Protein AF-A0A1U9Y684-F1 (afdb_monomer_lite)

Organism: Klebsiella variicola (NCBI:txid244366)

Sequence (94 aa):
MDSLTKFALDILRDRNF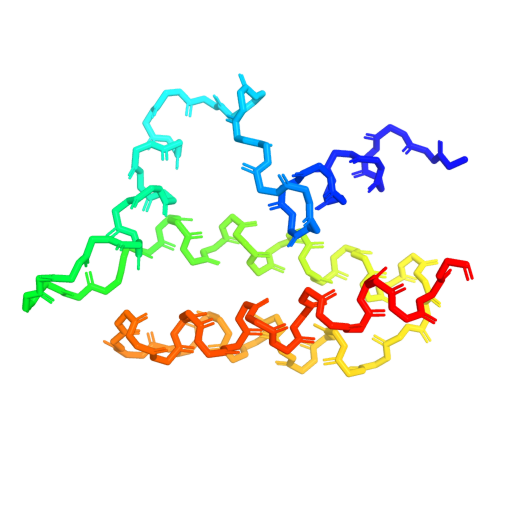SRLDEEVREEVLSLFIDDQRKPSKEGRRTLALNAGLLAKQMGEPRLEVLSMDVLMACDKAEVREVLAQITDILQGQA

Structure (mmCIF, N/CA/C/O backbone):
data_AF-A0A1U9Y684-F1
#
_entry.id   AF-A0A1U9Y684-F1
#
loop_
_atom_site.group_PDB
_atom_site.id
_atom_site.type_symbol
_atom_site.label_atom_id
_atom_site.label_alt_id
_atom_site.label_comp_id
_atom_site.label_asym_id
_atom_site.label_entity_id
_atom_site.label_seq_id
_atom_site.pdbx_PDB_ins_code
_atom_site.Cartn_x
_atom_site.Cartn_y
_atom_site.Cartn_z
_atom_site.occupancy
_atom_site.B_iso_or_equiv
_atom_site.auth_seq_id
_atom_site.auth_comp_id
_atom_site.auth_asym_id
_atom_site.auth_atom_id
_atom_site.pdbx_PDB_model_num
ATOM 1 N N . MET A 1 1 ? -16.627 8.743 8.082 1.00 72.62 1 MET A N 1
ATOM 2 C CA . MET A 1 1 ? -15.221 8.415 7.774 1.00 72.62 1 MET A CA 1
ATOM 3 C C . MET A 1 1 ? -14.571 9.655 7.187 1.00 72.62 1 MET A C 1
ATOM 5 O O . MET A 1 1 ? -15.178 10.254 6.304 1.00 72.62 1 MET A O 1
ATOM 9 N N . ASP A 1 2 ? -13.435 10.098 7.726 1.00 88.06 2 ASP A N 1
ATOM 10 C CA . ASP A 1 2 ? -12.758 11.309 7.245 1.00 88.06 2 ASP A CA 1
ATOM 11 C C . ASP A 1 2 ? -12.130 11.109 5.848 1.00 88.06 2 ASP A C 1
ATOM 13 O O . ASP A 1 2 ? -12.007 9.985 5.351 1.00 88.06 2 ASP A O 1
ATOM 17 N N . SER A 1 3 ? -11.773 12.216 5.188 1.00 89.19 3 SER A N 1
ATOM 18 C CA . SER A 1 3 ? -11.277 12.211 3.805 1.00 89.19 3 SER A CA 1
ATOM 19 C C . SER A 1 3 ? -9.939 11.489 3.632 1.00 89.19 3 SER A C 1
ATOM 21 O O . SER A 1 3 ? -9.696 10.949 2.551 1.00 89.19 3 SER A O 1
ATOM 23 N N . LEU A 1 4 ? -9.098 11.459 4.671 1.00 91.00 4 LEU A N 1
ATOM 24 C CA . LEU A 1 4 ? -7.794 10.796 4.657 1.00 91.00 4 LEU A CA 1
ATOM 25 C C . LEU A 1 4 ? -7.958 9.285 4.830 1.00 91.00 4 LEU A C 1
ATOM 27 O O . LEU A 1 4 ? -7.382 8.520 4.064 1.00 91.00 4 LEU A O 1
ATOM 31 N N . THR A 1 5 ? -8.811 8.854 5.758 1.00 93.69 5 THR A N 1
ATOM 32 C CA . THR A 1 5 ? -9.157 7.441 5.951 1.00 93.69 5 THR A CA 1
ATOM 33 C C . THR A 1 5 ? -9.793 6.859 4.690 1.00 93.69 5 THR A C 1
ATOM 35 O O . THR A 1 5 ? -9.407 5.780 4.245 1.00 93.69 5 THR A O 1
ATOM 38 N N . LYS A 1 6 ? -10.711 7.596 4.044 1.00 94.50 6 LYS A N 1
ATOM 39 C CA . LYS A 1 6 ? -11.283 7.172 2.758 1.00 94.50 6 LYS A CA 1
ATOM 40 C C . LYS A 1 6 ? -10.210 7.042 1.673 1.00 94.50 6 LYS A C 1
ATOM 42 O O . LYS A 1 6 ? -10.198 6.053 0.959 1.00 94.50 6 LYS A O 1
ATOM 47 N N . PHE A 1 7 ? -9.308 8.016 1.564 1.00 95.00 7 PHE A N 1
ATOM 48 C CA . PHE A 1 7 ? -8.218 7.967 0.589 1.00 95.00 7 PHE A CA 1
ATOM 49 C C . PHE A 1 7 ? -7.284 6.765 0.808 1.00 95.00 7 PHE A C 1
ATOM 51 O O . PHE A 1 7 ? -6.911 6.097 -0.151 1.00 95.00 7 PHE A O 1
ATOM 58 N N . ALA A 1 8 ? -6.957 6.443 2.060 1.00 96.38 8 ALA A N 1
ATOM 59 C CA . ALA A 1 8 ? -6.137 5.277 2.368 1.00 96.38 8 ALA A CA 1
ATOM 60 C C . ALA A 1 8 ? -6.846 3.952 2.037 1.00 96.38 8 ALA A C 1
ATOM 62 O O . ALA A 1 8 ? -6.206 3.029 1.533 1.00 96.38 8 ALA A O 1
ATOM 63 N N . LEU A 1 9 ? -8.163 3.865 2.256 1.00 96.25 9 LEU A N 1
ATOM 64 C CA . LEU A 1 9 ? -8.967 2.710 1.836 1.00 96.25 9 LEU A CA 1
ATOM 65 C C . LEU A 1 9 ? -9.068 2.592 0.316 1.00 96.25 9 LEU A C 1
ATOM 67 O O . LEU A 1 9 ? -8.921 1.484 -0.200 1.00 96.25 9 LEU A O 1
ATOM 71 N N . ASP A 1 10 ? -9.251 3.714 -0.388 1.00 96.25 10 ASP A N 1
ATOM 72 C CA . ASP A 1 10 ? -9.252 3.745 -1.852 1.00 96.25 10 ASP A CA 1
ATOM 73 C C . ASP A 1 10 ? -7.955 3.089 -2.377 1.00 96.25 10 ASP A C 1
ATOM 75 O O . ASP A 1 10 ? -8.006 2.234 -3.255 1.00 96.25 10 ASP A O 1
ATOM 79 N N . ILE A 1 11 ? -6.795 3.413 -1.790 1.00 96.75 11 ILE A N 1
ATOM 80 C CA . ILE A 1 11 ? -5.486 2.865 -2.186 1.00 96.75 11 ILE A CA 1
ATOM 81 C C . ILE A 1 11 ? -5.327 1.390 -1.796 1.00 96.75 11 ILE A C 1
ATOM 83 O O . ILE A 1 11 ? -4.942 0.575 -2.632 1.00 96.75 11 ILE A O 1
ATOM 87 N N . LEU A 1 12 ? -5.556 1.042 -0.528 1.00 96.88 12 LEU A N 1
ATOM 88 C CA . LEU A 1 12 ? -5.131 -0.254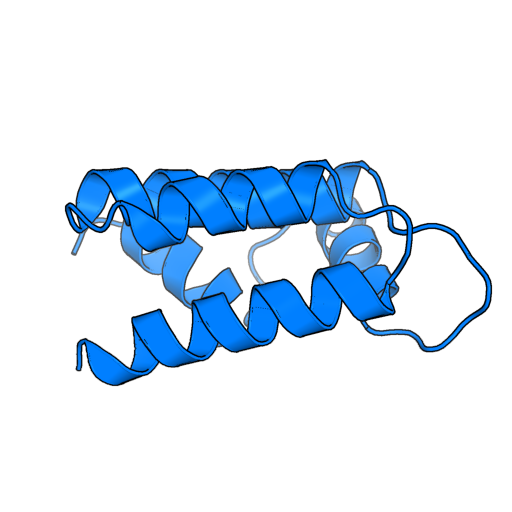 0.018 1.00 96.88 12 LEU A CA 1
ATOM 89 C C . LEU A 1 12 ? -6.168 -1.360 -0.140 1.00 96.88 12 LEU A C 1
ATOM 91 O O . LEU A 1 12 ? -5.796 -2.507 -0.365 1.00 96.88 12 LEU A O 1
ATOM 95 N N . ARG A 1 13 ? -7.455 -1.023 -0.037 1.00 95.62 13 ARG A N 1
ATOM 96 C CA . ARG A 1 13 ? -8.552 -1.984 -0.183 1.00 95.62 13 ARG A CA 1
ATOM 97 C C . ARG A 1 13 ? -9.050 -2.021 -1.622 1.00 95.62 13 ARG A C 1
ATOM 99 O O . ARG A 1 13 ? -9.170 -3.096 -2.202 1.00 95.62 13 ARG A O 1
ATOM 106 N N . ASP A 1 14 ? -9.306 -0.847 -2.196 1.00 95.06 14 ASP A N 1
ATOM 107 C CA . ASP A 1 14 ? -9.976 -0.738 -3.497 1.00 95.06 14 ASP A CA 1
ATOM 108 C C . ASP A 1 14 ? -8.982 -0.653 -4.669 1.00 95.06 14 ASP A C 1
ATOM 110 O O . ASP A 1 14 ? -9.386 -0.699 -5.831 1.00 95.06 14 ASP A O 1
ATOM 114 N N . ARG A 1 15 ? -7.674 -0.560 -4.373 1.00 93.81 15 ARG A N 1
ATOM 115 C CA . ARG A 1 15 ? -6.575 -0.437 -5.352 1.00 93.81 15 ARG A CA 1
ATOM 116 C C . ARG A 1 15 ? -6.795 0.697 -6.358 1.00 93.81 15 ARG A C 1
ATOM 118 O O . ARG A 1 15 ? -6.366 0.634 -7.510 1.00 93.81 15 ARG A O 1
ATOM 125 N N . ASN A 1 16 ? -7.475 1.748 -5.917 1.00 96.06 16 ASN A N 1
ATOM 126 C CA . ASN A 1 16 ? -7.747 2.940 -6.688 1.00 96.06 16 ASN A CA 1
ATOM 127 C C . ASN A 1 16 ? -6.640 3.978 -6.470 1.00 96.06 16 ASN A C 1
ATOM 129 O O . ASN A 1 16 ? -6.611 4.716 -5.485 1.00 96.06 16 ASN A O 1
ATOM 133 N N . PHE A 1 17 ? -5.751 4.065 -7.454 1.00 96.06 17 PHE A N 1
ATOM 134 C CA . PHE A 1 17 ? -4.602 4.969 -7.450 1.00 96.06 17 PHE A CA 1
ATOM 135 C C . PHE A 1 17 ? -4.841 6.257 -8.250 1.00 96.06 17 PHE A C 1
ATOM 137 O O . PHE A 1 17 ? -3.904 7.014 -8.490 1.00 96.06 17 PHE A O 1
ATOM 144 N N . SER A 1 18 ? -6.077 6.532 -8.689 1.00 94.69 18 SER A N 1
ATOM 145 C CA . SER A 1 18 ? -6.374 7.650 -9.602 1.00 94.69 18 SER A CA 1
ATOM 146 C C . SER A 1 18 ? -6.094 9.029 -9.003 1.00 94.69 18 SER A C 1
ATOM 148 O O . SER A 1 18 ? -5.986 10.008 -9.734 1.00 94.69 18 SER A O 1
ATOM 150 N N . ARG A 1 19 ? -6.040 9.106 -7.671 1.00 93.75 19 ARG A N 1
ATOM 151 C CA . ARG A 1 19 ? -5.833 10.331 -6.893 1.00 93.75 19 ARG A CA 1
ATOM 152 C C . ARG A 1 19 ? -4.373 10.545 -6.482 1.00 93.75 19 ARG A C 1
ATOM 154 O O . ARG A 1 19 ? -4.098 11.533 -5.811 1.00 93.75 19 ARG A O 1
ATOM 161 N N . LEU A 1 20 ? -3.479 9.614 -6.818 1.00 96.00 20 LEU A N 1
ATOM 162 C CA . LEU A 1 20 ? -2.042 9.789 -6.633 1.00 96.00 20 LEU A CA 1
ATOM 163 C C . LEU A 1 20 ? -1.475 10.643 -7.765 1.00 96.00 20 LEU A C 1
ATOM 165 O O . LEU A 1 20 ? -1.935 10.546 -8.907 1.00 96.00 20 LEU A O 1
ATOM 169 N N . ASP A 1 21 ? -0.450 11.427 -7.440 1.00 96.75 21 ASP A N 1
ATOM 170 C CA . ASP A 1 21 ? 0.375 12.099 -8.440 1.00 96.75 21 ASP A CA 1
ATOM 171 C C . ASP A 1 21 ? 0.946 11.066 -9.415 1.00 96.75 21 ASP A C 1
ATOM 173 O O . ASP A 1 21 ? 1.217 9.925 -9.035 1.00 96.75 21 ASP A O 1
ATOM 177 N N . GLU A 1 22 ? 1.116 11.456 -10.677 1.00 97.25 22 GLU A N 1
ATOM 178 C CA . GLU A 1 22 ? 1.462 10.526 -11.755 1.00 97.25 22 GLU A CA 1
ATOM 179 C C . GLU A 1 22 ? 2.746 9.739 -11.472 1.00 97.25 22 GLU A C 1
ATOM 181 O O . GLU A 1 22 ? 2.727 8.513 -11.560 1.00 97.25 22 GLU A O 1
ATOM 186 N N . GLU A 1 23 ? 3.806 10.415 -11.024 1.00 97.31 23 GLU A N 1
ATOM 187 C CA . GLU A 1 23 ? 5.075 9.777 -10.654 1.00 97.31 23 GLU A CA 1
ATOM 188 C C . GLU A 1 23 ? 4.879 8.742 -9.533 1.00 97.31 23 GLU A C 1
ATOM 190 O O . GLU A 1 23 ? 5.295 7.592 -9.645 1.00 97.31 23 GLU A O 1
ATOM 195 N N . VAL A 1 24 ? 4.162 9.106 -8.466 1.00 97.62 24 VAL A N 1
ATOM 196 C CA . VAL A 1 24 ? 3.897 8.204 -7.331 1.00 97.62 24 VAL A CA 1
ATOM 197 C C . VAL A 1 24 ? 3.028 7.023 -7.761 1.00 97.62 24 VAL A C 1
ATOM 199 O O . VAL A 1 24 ? 3.240 5.890 -7.327 1.00 97.62 24 VAL A O 1
ATOM 202 N N . ARG A 1 25 ? 2.043 7.272 -8.625 1.00 97.94 25 ARG A N 1
ATOM 203 C CA . ARG A 1 25 ? 1.163 6.244 -9.175 1.00 97.94 25 ARG A CA 1
ATOM 204 C C . ARG A 1 25 ? 1.958 5.223 -9.979 1.00 97.94 25 ARG A C 1
ATOM 206 O O . ARG A 1 25 ? 1.737 4.031 -9.794 1.00 97.94 25 ARG A O 1
ATOM 213 N N . GLU A 1 26 ? 2.872 5.659 -10.838 1.00 98.00 26 GLU A N 1
ATOM 214 C CA . GLU A 1 26 ? 3.744 4.758 -11.599 1.00 98.00 26 GLU A CA 1
ATOM 215 C C . GLU A 1 26 ? 4.636 3.923 -10.679 1.00 98.00 26 GLU A C 1
ATOM 217 O O . GLU A 1 26 ? 4.741 2.707 -10.849 1.00 98.00 26 GLU A O 1
ATOM 222 N N . GLU A 1 27 ? 5.204 4.544 -9.647 1.00 98.06 27 GLU A N 1
ATOM 223 C CA . GLU A 1 27 ? 6.028 3.864 -8.649 1.00 98.06 27 GLU A CA 1
ATOM 224 C C . GLU A 1 27 ? 5.239 2.793 -7.875 1.00 98.06 27 GLU A C 1
ATOM 226 O O . GLU A 1 27 ? 5.742 1.683 -7.673 1.00 98.06 27 GLU A O 1
ATOM 231 N N . VAL A 1 28 ? 3.984 3.069 -7.501 1.00 97.75 28 VAL A N 1
ATOM 232 C CA . VAL A 1 28 ? 3.078 2.082 -6.885 1.00 97.75 28 VAL A CA 1
ATOM 233 C C . VAL A 1 28 ? 2.711 0.974 -7.872 1.00 97.75 28 VAL A C 1
ATOM 235 O O . VAL A 1 28 ? 2.806 -0.204 -7.532 1.00 97.75 28 VAL A O 1
ATOM 238 N N . LEU A 1 29 ? 2.333 1.319 -9.106 1.00 97.12 29 LEU A N 1
ATOM 239 C CA . LEU A 1 29 ? 1.978 0.342 -10.139 1.00 97.12 29 LEU A CA 1
ATOM 240 C C . LEU A 1 29 ? 3.151 -0.586 -10.477 1.00 97.12 29 LEU A C 1
ATOM 242 O O . LEU A 1 29 ? 2.945 -1.777 -10.716 1.00 97.12 29 LEU A O 1
ATOM 246 N N . SER A 1 30 ? 4.385 -0.077 -10.418 1.00 97.31 30 SER A N 1
ATOM 247 C CA . SER A 1 30 ? 5.595 -0.862 -10.667 1.00 97.31 30 SER A CA 1
ATOM 248 C C . SER A 1 30 ? 5.727 -2.071 -9.733 1.00 97.31 30 SER A C 1
ATOM 250 O O . SER A 1 30 ? 6.299 -3.086 -10.132 1.00 97.31 30 SER A O 1
ATOM 252 N N . LEU A 1 31 ? 5.167 -2.006 -8.519 1.00 96.56 31 LEU A N 1
ATOM 253 C CA . LEU A 1 31 ? 5.209 -3.083 -7.522 1.00 96.56 31 LEU A CA 1
ATOM 254 C C . LEU A 1 31 ? 4.389 -4.310 -7.938 1.00 96.56 31 LEU A C 1
ATOM 256 O O . LEU A 1 31 ? 4.627 -5.404 -7.433 1.00 96.56 31 LEU A O 1
ATOM 260 N N . PHE A 1 32 ? 3.446 -4.144 -8.867 1.00 94.88 32 PHE A N 1
ATOM 261 C CA . PHE A 1 32 ? 2.603 -5.228 -9.375 1.00 94.88 32 PHE A CA 1
ATOM 262 C C . PHE A 1 32 ? 3.154 -5.875 -10.647 1.00 94.88 32 PHE A C 1
ATOM 264 O O . PHE A 1 32 ? 2.667 -6.929 -11.056 1.00 94.88 32 PHE A O 1
ATOM 271 N N . ILE A 1 33 ? 4.174 -5.268 -11.257 1.00 94.50 33 ILE A N 1
ATOM 272 C CA . ILE A 1 33 ? 4.857 -5.820 -12.424 1.00 94.50 33 ILE A CA 1
ATOM 273 C C . ILE A 1 33 ? 5.772 -6.949 -11.958 1.00 94.50 33 ILE A C 1
ATOM 275 O O . ILE A 1 33 ? 6.663 -6.733 -11.134 1.00 94.50 33 ILE A O 1
ATOM 279 N N . ASP A 1 34 ? 5.560 -8.138 -12.519 1.00 89.88 34 ASP A N 1
ATOM 280 C CA . ASP A 1 34 ? 6.393 -9.311 -12.271 1.00 89.88 34 ASP A CA 1
ATOM 281 C C . ASP A 1 34 ? 7.693 -9.221 -13.081 1.00 89.88 34 ASP A C 1
ATOM 283 O O . ASP A 1 34 ? 7.839 -9.788 -14.163 1.00 89.88 34 ASP A O 1
ATOM 287 N N . ASP A 1 35 ? 8.619 -8.410 -12.579 1.00 91.38 35 ASP A N 1
ATOM 288 C CA . ASP A 1 35 ? 9.966 -8.259 -13.114 1.00 91.38 35 ASP A CA 1
ATOM 289 C C . ASP A 1 35 ? 11.023 -8.574 -12.038 1.00 91.38 35 ASP A C 1
ATOM 291 O O . ASP A 1 35 ? 10.721 -8.788 -10.867 1.00 91.38 35 ASP A O 1
ATOM 295 N N . GLN A 1 36 ? 12.294 -8.604 -12.440 1.00 89.56 36 GLN A N 1
ATOM 296 C CA . GLN A 1 36 ? 13.427 -8.844 -11.535 1.00 89.56 36 GLN A CA 1
ATOM 297 C C . GLN A 1 36 ? 13.930 -7.556 -10.849 1.00 89.56 36 GLN A C 1
ATOM 299 O O . GLN A 1 36 ? 15.045 -7.519 -10.325 1.00 89.56 36 GLN A O 1
ATOM 304 N N . ARG A 1 37 ? 13.170 -6.452 -10.899 1.00 94.12 37 ARG A N 1
ATOM 305 C CA . ARG A 1 37 ? 13.588 -5.171 -10.315 1.00 94.12 37 ARG A CA 1
ATOM 306 C C . ARG A 1 37 ? 13.207 -5.111 -8.842 1.00 94.12 37 ARG A C 1
ATOM 308 O O . ARG A 1 37 ? 12.174 -5.617 -8.411 1.00 94.12 37 ARG A O 1
ATOM 315 N N . LYS A 1 38 ? 14.028 -4.396 -8.072 1.00 96.31 38 LYS A N 1
ATOM 316 C CA . LYS A 1 38 ? 13.723 -4.078 -6.675 1.00 96.31 38 LYS A CA 1
ATOM 317 C C . LYS A 1 38 ? 12.424 -3.267 -6.567 1.00 96.31 38 LYS A C 1
ATOM 319 O O . LYS A 1 38 ? 12.116 -2.491 -7.476 1.00 96.31 38 LYS A O 1
ATOM 324 N N . PRO A 1 39 ? 11.684 -3.402 -5.457 1.00 97.06 39 PRO A N 1
ATOM 325 C CA . PRO A 1 39 ? 10.464 -2.651 -5.248 1.00 97.06 39 PRO A CA 1
ATOM 326 C C . PRO A 1 39 ? 10.786 -1.168 -5.067 1.00 97.06 39 PRO A C 1
ATOM 328 O O . PRO A 1 39 ? 11.704 -0.794 -4.323 1.00 97.06 39 PRO A O 1
ATOM 331 N N . SER A 1 40 ? 9.995 -0.324 -5.728 1.00 97.44 40 SER A N 1
ATOM 332 C CA . SER A 1 40 ? 10.103 1.126 -5.617 1.00 97.44 40 SER A CA 1
ATOM 333 C C . SER A 1 40 ? 10.143 1.576 -4.160 1.00 97.44 40 SER A C 1
ATOM 335 O O . SER A 1 40 ? 9.337 1.139 -3.335 1.00 97.44 40 SER A O 1
ATOM 337 N N . LYS A 1 41 ? 11.081 2.473 -3.838 1.00 97.56 41 LYS A N 1
ATOM 338 C CA . LYS A 1 41 ? 11.134 3.105 -2.517 1.00 97.56 41 LYS A CA 1
ATOM 339 C C . LYS A 1 41 ? 9.899 3.972 -2.284 1.00 97.56 41 LYS A C 1
ATOM 341 O O . LYS A 1 41 ? 9.314 3.887 -1.207 1.00 97.56 41 LYS A O 1
ATOM 346 N N . GLU A 1 42 ? 9.519 4.785 -3.268 1.00 98.19 42 GLU A N 1
ATOM 347 C CA . GLU A 1 42 ? 8.378 5.688 -3.120 1.00 98.19 42 GLU A CA 1
ATOM 348 C C . GLU A 1 42 ? 7.069 4.902 -3.111 1.00 98.19 42 GLU A C 1
ATOM 350 O O . GLU A 1 42 ? 6.268 5.092 -2.204 1.00 98.19 42 GLU A O 1
ATOM 355 N N . GLY A 1 43 ? 6.912 3.911 -3.997 1.00 97.44 43 GLY A N 1
ATOM 356 C CA . GLY A 1 43 ? 5.731 3.047 -3.999 1.00 97.44 43 GLY A CA 1
ATOM 357 C C . GLY A 1 43 ? 5.508 2.349 -2.651 1.00 97.44 43 GLY A C 1
ATOM 358 O O . GLY A 1 43 ? 4.414 2.414 -2.089 1.00 97.44 43 GLY A O 1
ATOM 359 N N . ARG A 1 44 ? 6.558 1.739 -2.074 1.00 98.12 44 ARG A N 1
ATOM 360 C CA . ARG A 1 44 ? 6.480 1.113 -0.739 1.00 98.12 44 ARG A CA 1
ATOM 361 C C . ARG A 1 44 ? 6.142 2.126 0.349 1.00 98.12 44 ARG A C 1
ATOM 363 O O . ARG A 1 44 ? 5.290 1.859 1.191 1.00 98.12 44 ARG A O 1
ATOM 370 N N . ARG A 1 45 ? 6.776 3.301 0.323 1.00 98.25 45 ARG A N 1
ATOM 371 C CA . ARG A 1 45 ? 6.517 4.373 1.290 1.00 98.25 45 ARG A CA 1
ATOM 372 C C . ARG A 1 45 ? 5.065 4.840 1.238 1.00 98.25 45 ARG A C 1
ATOM 374 O O . ARG A 1 45 ? 4.448 4.968 2.291 1.00 98.25 45 ARG A O 1
ATOM 381 N N . THR A 1 46 ? 4.510 5.059 0.049 1.00 98.19 46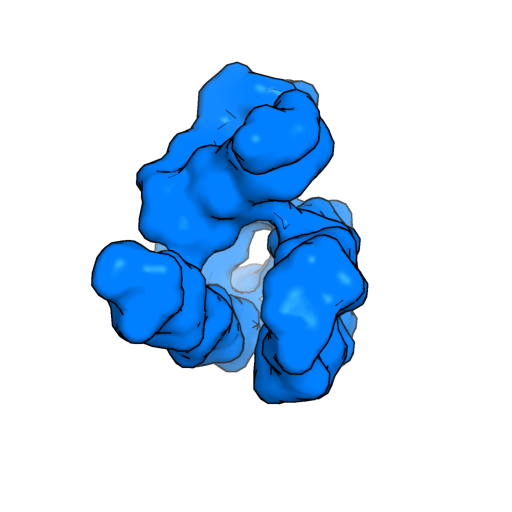 THR A N 1
ATOM 382 C CA . THR A 1 46 ? 3.111 5.466 -0.127 1.00 98.19 46 THR A CA 1
ATOM 383 C C . THR A 1 46 ? 2.160 4.433 0.459 1.00 98.19 46 THR A C 1
ATOM 385 O O . THR A 1 46 ? 1.261 4.791 1.217 1.00 98.19 46 THR A O 1
ATOM 388 N N . LEU A 1 47 ? 2.367 3.149 0.167 1.00 98.12 47 LEU A N 1
ATOM 389 C CA . LEU A 1 47 ? 1.521 2.076 0.688 1.00 98.12 47 LEU A CA 1
ATOM 390 C C . LEU A 1 47 ? 1.619 1.960 2.216 1.00 98.12 47 LEU A C 1
ATOM 392 O O . LEU A 1 47 ? 0.593 1.935 2.894 1.00 98.12 47 LEU A O 1
ATOM 396 N N . ALA A 1 48 ? 2.835 1.977 2.760 1.00 98.31 48 ALA A N 1
ATOM 397 C CA . ALA A 1 48 ? 3.067 1.903 4.197 1.00 98.31 48 ALA A CA 1
ATOM 398 C C . ALA A 1 48 ? 2.445 3.081 4.959 1.00 98.31 48 ALA A C 1
ATOM 400 O O . ALA A 1 48 ? 1.754 2.882 5.950 1.00 98.31 48 ALA A O 1
ATOM 401 N N . LEU A 1 49 ? 2.608 4.317 4.474 1.00 97.81 49 LEU A N 1
ATOM 402 C CA . LEU A 1 49 ? 2.011 5.490 5.122 1.00 97.81 49 LEU A CA 1
ATOM 403 C C . LEU A 1 49 ? 0.484 5.386 5.211 1.00 97.81 49 LEU A C 1
ATOM 405 O O . LEU A 1 49 ? -0.094 5.725 6.244 1.00 97.81 49 LEU A O 1
ATOM 409 N N . ASN A 1 50 ? -0.167 4.891 4.156 1.00 97.88 50 ASN A N 1
ATOM 410 C CA . ASN A 1 50 ? -1.610 4.665 4.171 1.00 97.88 50 ASN A CA 1
ATOM 411 C C . ASN A 1 50 ? -1.992 3.529 5.136 1.00 97.88 50 ASN A C 1
ATOM 413 O O . ASN A 1 50 ? -2.994 3.646 5.839 1.00 97.88 50 ASN A O 1
ATOM 417 N N . ALA A 1 51 ? -1.182 2.471 5.232 1.00 98.00 51 ALA 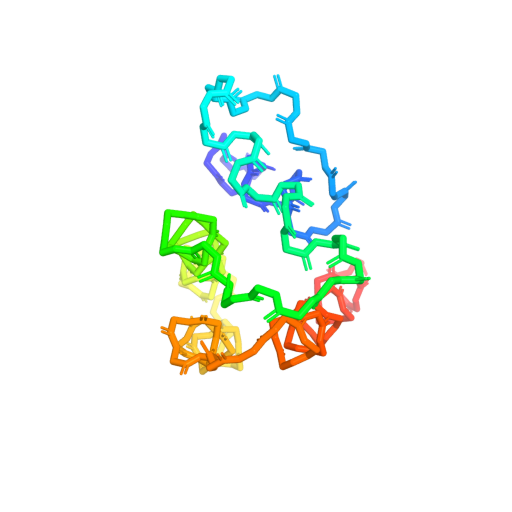A N 1
ATOM 418 C CA . ALA A 1 51 ? -1.455 1.341 6.117 1.00 98.00 51 ALA A CA 1
ATOM 419 C C . ALA A 1 51 ? -1.308 1.744 7.591 1.00 98.00 51 ALA A C 1
ATOM 421 O O . ALA A 1 51 ? -2.201 1.478 8.391 1.00 98.00 51 ALA A O 1
ATOM 422 N N . GLY A 1 52 ? -0.247 2.481 7.933 1.00 97.25 52 GLY A N 1
ATOM 423 C CA . GLY A 1 52 ? -0.042 3.037 9.271 1.00 97.25 52 GLY A CA 1
ATOM 424 C C . GLY A 1 52 ? -1.106 4.068 9.666 1.00 97.25 52 GLY A C 1
ATOM 425 O O . GLY A 1 52 ? -1.539 4.101 10.819 1.00 97.25 52 GLY A O 1
ATOM 426 N N . LEU A 1 53 ? -1.591 4.878 8.715 1.00 96.38 53 LEU A N 1
ATOM 427 C CA . LEU A 1 53 ? -2.725 5.774 8.961 1.00 96.38 53 LEU A CA 1
ATOM 428 C C . LEU A 1 53 ? -3.983 4.979 9.340 1.00 96.38 53 LEU A C 1
ATOM 430 O O . LEU A 1 53 ? -4.626 5.308 10.337 1.00 96.38 53 LEU A O 1
ATOM 434 N N . LEU A 1 54 ? -4.318 3.936 8.572 1.00 96.12 54 LEU A N 1
ATOM 435 C CA . LEU A 1 54 ? -5.475 3.085 8.857 1.00 96.12 54 LEU A CA 1
ATOM 436 C C . LEU A 1 54 ? -5.317 2.329 10.175 1.00 96.12 54 LEU A C 1
ATOM 438 O O . LEU A 1 54 ? -6.265 2.300 10.953 1.00 96.12 54 LEU A O 1
ATOM 442 N N . ALA A 1 55 ? -4.123 1.813 10.478 1.00 96.31 55 ALA A N 1
ATOM 443 C CA . ALA A 1 55 ? -3.828 1.161 11.753 1.00 96.31 55 ALA A CA 1
ATOM 444 C C . ALA A 1 55 ? -4.200 2.057 12.941 1.00 96.31 55 ALA A C 1
ATOM 446 O O . ALA A 1 55 ? -4.924 1.643 13.848 1.00 96.31 55 ALA A O 1
ATOM 447 N N . LYS A 1 56 ? -3.779 3.327 12.891 1.00 94.50 56 LYS A N 1
ATOM 448 C CA . LYS A 1 56 ? -4.075 4.312 13.933 1.00 94.50 56 LYS A CA 1
ATOM 449 C C . LYS A 1 56 ? -5.558 4.677 14.002 1.00 94.50 56 LYS A C 1
ATOM 451 O O . LYS A 1 56 ? -6.095 4.798 15.098 1.00 94.50 56 LYS A O 1
ATOM 456 N N . GLN A 1 57 ? -6.207 4.892 12.858 1.00 93.88 57 GLN A N 1
ATOM 457 C CA . GLN A 1 57 ? -7.611 5.322 12.807 1.00 93.88 57 GLN A CA 1
ATOM 458 C C . GLN A 1 57 ? -8.584 4.208 13.207 1.00 93.88 57 GLN A C 1
ATOM 460 O O . GLN A 1 57 ? -9.603 4.476 13.837 1.00 93.88 57 GLN A O 1
ATOM 465 N N . MET A 1 58 ? -8.268 2.963 12.851 1.00 91.62 58 MET A N 1
ATOM 466 C CA . MET A 1 58 ? -9.106 1.793 13.120 1.00 91.62 58 MET A CA 1
ATOM 467 C C . MET A 1 58 ? -8.752 1.111 14.447 1.00 91.62 58 MET A C 1
ATOM 469 O O . MET A 1 58 ? -9.512 0.272 14.917 1.00 91.62 58 MET A O 1
ATOM 473 N N . GLY A 1 59 ? -7.617 1.468 15.060 1.00 92.69 59 GLY A N 1
ATOM 474 C CA . GLY A 1 59 ? -7.117 0.796 16.257 1.00 92.69 59 GLY A CA 1
ATOM 475 C C . GLY A 1 59 ? -6.729 -0.658 15.985 1.00 92.69 59 GLY A C 1
ATOM 476 O O . GLY A 1 59 ? -6.995 -1.516 16.821 1.00 92.69 59 GLY A O 1
ATOM 477 N N . GLU A 1 60 ? -6.134 -0.931 14.818 1.00 94.25 60 GLU A N 1
ATOM 478 C CA . GLU A 1 60 ? -5.757 -2.273 14.355 1.00 94.25 60 GLU A CA 1
ATOM 479 C C . GLU A 1 60 ? -4.223 -2.432 14.345 1.00 94.25 60 GLU A C 1
ATOM 481 O O . GLU A 1 60 ? -3.567 -2.032 13.376 1.00 94.25 60 GLU A O 1
ATOM 486 N N . PRO A 1 61 ? -3.619 -3.020 15.398 1.00 94.44 61 PRO A N 1
ATOM 487 C CA . PRO A 1 61 ? -2.167 -3.158 15.511 1.00 94.44 61 PRO A CA 1
ATOM 488 C C . PRO A 1 61 ? -1.544 -4.016 14.408 1.00 94.44 61 PRO A C 1
ATOM 490 O O . PRO A 1 61 ? -0.382 -3.813 14.058 1.00 94.44 61 PRO A O 1
ATOM 493 N N . ARG A 1 62 ? -2.287 -4.971 13.827 1.00 96.44 62 ARG A N 1
ATOM 494 C CA . ARG A 1 62 ? -1.738 -5.810 12.748 1.00 96.44 62 ARG A CA 1
ATOM 495 C C . ARG A 1 62 ? -1.433 -4.987 11.498 1.00 96.44 62 ARG A C 1
ATOM 497 O O . ARG A 1 62 ? -0.441 -5.265 10.834 1.00 96.44 62 ARG A O 1
ATOM 504 N N . LEU A 1 63 ? -2.218 -3.946 11.206 1.00 97.06 63 LEU A N 1
ATOM 505 C CA . LEU A 1 63 ? -1.938 -3.039 10.088 1.00 97.06 63 LEU A CA 1
ATOM 506 C C . LEU A 1 63 ? -0.660 -2.218 10.308 1.00 97.06 63 LEU A C 1
ATOM 508 O O . LEU A 1 63 ? 0.025 -1.893 9.341 1.00 97.06 63 LEU A O 1
ATOM 512 N N . GLU A 1 64 ? -0.308 -1.905 11.558 1.00 96.69 64 GLU A N 1
ATOM 513 C CA . GLU A 1 64 ? 0.934 -1.193 11.879 1.00 96.69 64 GLU A CA 1
ATOM 514 C C . GLU A 1 64 ? 2.165 -2.068 11.609 1.00 96.69 64 GLU A C 1
ATOM 516 O O . GLU A 1 64 ? 3.132 -1.605 11.004 1.00 96.69 64 GLU A O 1
ATOM 521 N N . VAL A 1 65 ? 2.100 -3.353 11.974 1.00 97.88 65 VAL A N 1
ATOM 522 C CA . VAL A 1 65 ? 3.156 -4.329 11.658 1.00 97.88 65 VAL A CA 1
ATOM 523 C C . VAL A 1 65 ? 3.302 -4.486 10.144 1.00 97.88 65 VAL A C 1
ATOM 525 O O . VAL A 1 65 ? 4.389 -4.284 9.610 1.00 97.88 65 VAL A O 1
ATOM 528 N N . LEU A 1 66 ? 2.195 -4.725 9.434 1.00 98.25 66 LEU A N 1
ATOM 529 C CA . LEU A 1 66 ? 2.219 -4.902 7.979 1.00 98.25 66 LEU A CA 1
ATOM 530 C C . LEU A 1 66 ? 2.695 -3.635 7.248 1.00 98.25 66 LEU A C 1
ATOM 532 O O . LEU A 1 66 ? 3.379 -3.723 6.234 1.00 98.25 66 LEU A O 1
ATOM 536 N N . SER A 1 67 ? 2.402 -2.442 7.774 1.00 98.06 67 SER A N 1
ATOM 537 C CA . SER A 1 67 ? 2.967 -1.185 7.268 1.00 98.06 67 SER A CA 1
ATOM 538 C C . SER A 1 67 ? 4.501 -1.193 7.300 1.00 98.06 67 SER A C 1
ATOM 540 O O . SER A 1 67 ? 5.147 -0.765 6.340 1.00 98.06 67 SER A O 1
ATOM 542 N N . MET A 1 68 ? 5.099 -1.677 8.391 1.00 97.94 68 MET A N 1
ATOM 543 C CA . MET A 1 68 ? 6.554 -1.800 8.505 1.00 97.94 68 MET A CA 1
ATOM 544 C C . MET A 1 68 ? 7.109 -2.873 7.569 1.00 97.94 68 MET A C 1
ATOM 546 O O . MET A 1 68 ? 8.134 -2.637 6.929 1.00 97.94 68 MET A O 1
ATOM 550 N N . ASP A 1 69 ? 6.403 -3.991 7.410 1.00 98.25 69 ASP A N 1
ATOM 551 C CA . ASP A 1 69 ? 6.795 -5.054 6.482 1.00 98.25 69 ASP A CA 1
ATOM 552 C C . ASP A 1 69 ? 6.830 -4.541 5.032 1.00 98.25 69 ASP A C 1
ATOM 554 O O . ASP A 1 69 ? 7.809 -4.772 4.322 1.00 98.25 69 ASP A O 1
ATOM 558 N N . VAL A 1 70 ? 5.854 -3.723 4.608 1.00 97.88 70 VAL A N 1
ATOM 559 C CA . VAL A 1 70 ? 5.901 -3.052 3.291 1.00 97.88 70 VAL A CA 1
ATOM 560 C C . VAL A 1 70 ? 7.146 -2.165 3.155 1.00 97.88 70 VAL A C 1
ATOM 562 O O . VAL A 1 70 ? 7.773 -2.141 2.094 1.00 97.88 70 VAL A O 1
ATOM 565 N N . LEU A 1 71 ? 7.538 -1.427 4.201 1.00 96.88 71 LEU A N 1
ATOM 566 C CA . LEU A 1 71 ? 8.746 -0.587 4.168 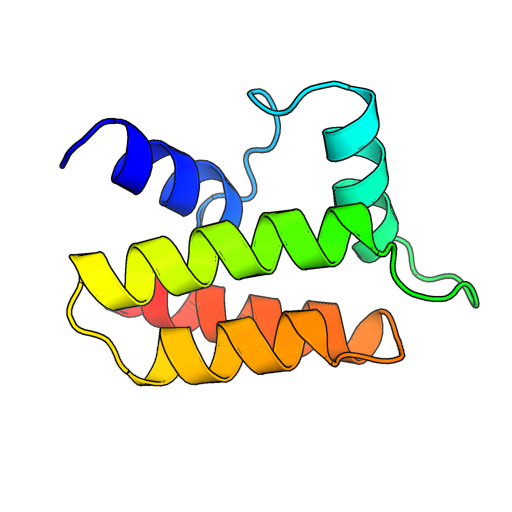1.00 96.88 71 LEU A CA 1
ATOM 567 C C . LEU A 1 71 ? 10.039 -1.400 4.106 1.00 96.88 71 LEU A C 1
ATOM 569 O O . LEU A 1 71 ? 11.029 -0.910 3.558 1.00 96.88 71 LEU A O 1
ATOM 573 N N . MET A 1 72 ? 10.050 -2.602 4.670 1.00 97.06 72 MET A N 1
ATOM 574 C CA . MET A 1 72 ? 11.241 -3.446 4.767 1.00 97.06 72 MET A CA 1
ATOM 575 C C . MET A 1 72 ? 11.359 -4.468 3.634 1.00 97.06 72 MET A C 1
ATOM 577 O O . MET A 1 72 ? 12.453 -4.990 3.421 1.00 97.06 72 MET A O 1
ATOM 581 N N . ALA A 1 73 ? 10.282 -4.688 2.879 1.00 96.75 73 ALA A N 1
ATOM 582 C CA . ALA A 1 73 ? 10.248 -5.630 1.773 1.00 96.75 73 ALA A CA 1
ATOM 583 C C . ALA A 1 73 ? 11.383 -5.384 0.765 1.00 96.75 73 ALA A C 1
ATOM 585 O O . ALA A 1 73 ? 11.603 -4.263 0.277 1.00 96.75 73 ALA A O 1
ATOM 586 N N . CYS A 1 74 ? 12.109 -6.457 0.466 1.00 94.56 74 CYS A N 1
ATOM 587 C CA . CYS A 1 74 ? 13.298 -6.462 -0.378 1.00 94.56 74 CYS A CA 1
ATOM 588 C C . CYS A 1 74 ? 12.980 -6.809 -1.834 1.00 94.56 74 CYS A C 1
ATOM 590 O O . CYS A 1 74 ? 13.733 -6.419 -2.735 1.00 94.56 74 CYS A O 1
ATOM 592 N N . ASP A 1 75 ? 11.852 -7.474 -2.069 1.00 96.50 75 ASP A N 1
ATOM 593 C CA . ASP A 1 75 ? 11.347 -7.809 -3.393 1.00 96.50 75 ASP A CA 1
ATOM 594 C C . ASP A 1 75 ? 9.849 -7.488 -3.551 1.00 96.50 75 ASP A C 1
ATOM 596 O O . ASP A 1 75 ? 9.145 -7.111 -2.612 1.00 96.50 75 ASP A O 1
ATOM 600 N N . LYS A 1 76 ? 9.362 -7.557 -4.793 1.00 97.50 76 LYS A N 1
ATOM 601 C CA . LYS A 1 76 ? 7.965 -7.244 -5.125 1.00 97.50 76 LYS A CA 1
ATOM 602 C C . LYS A 1 76 ? 6.994 -8.355 -4.721 1.00 97.50 76 LYS A C 1
ATOM 604 O O . LYS A 1 76 ? 5.806 -8.080 -4.577 1.00 97.50 76 LYS A O 1
ATOM 609 N N . ALA A 1 77 ? 7.449 -9.599 -4.579 1.00 95.94 77 ALA A N 1
ATOM 610 C CA . ALA A 1 77 ? 6.594 -10.687 -4.117 1.00 95.94 77 ALA A CA 1
ATOM 611 C C . ALA A 1 77 ? 6.222 -10.473 -2.643 1.00 95.94 77 ALA A C 1
ATOM 613 O O . ALA A 1 77 ? 5.033 -10.491 -2.334 1.00 95.94 77 ALA A O 1
ATOM 614 N N . GLU A 1 78 ? 7.194 -10.121 -1.798 1.00 96.50 78 GLU A N 1
ATOM 615 C CA . GLU A 1 78 ? 6.979 -9.743 -0.396 1.00 96.50 78 GLU A CA 1
ATOM 616 C C . GLU A 1 78 ? 5.993 -8.571 -0.274 1.00 96.50 78 GLU A C 1
ATOM 618 O O . GLU A 1 78 ? 5.011 -8.655 0.460 1.00 96.50 78 GLU A O 1
ATOM 623 N N . VAL A 1 79 ? 6.181 -7.491 -1.050 1.00 97.38 79 VAL A N 1
ATOM 624 C CA . VAL A 1 79 ? 5.238 -6.355 -1.034 1.00 97.38 79 VAL A CA 1
ATOM 625 C C . VAL A 1 79 ? 3.818 -6.803 -1.395 1.00 97.38 79 VAL A C 1
ATOM 627 O O . VAL A 1 79 ? 2.860 -6.410 -0.730 1.00 97.38 79 VAL A O 1
ATOM 630 N N . ARG A 1 80 ? 3.662 -7.619 -2.445 1.00 96.31 80 ARG A N 1
ATOM 631 C CA . ARG A 1 80 ? 2.349 -8.111 -2.894 1.00 96.31 80 ARG A CA 1
ATOM 632 C C . ARG A 1 80 ? 1.688 -9.014 -1.853 1.00 96.31 80 ARG A C 1
ATOM 634 O O . ARG A 1 80 ? 0.478 -8.909 -1.664 1.00 96.31 80 ARG A O 1
ATOM 641 N N . GLU A 1 81 ? 2.460 -9.858 -1.177 1.00 97.19 81 GLU A N 1
ATOM 642 C CA . GLU A 1 81 ? 1.978 -10.723 -0.098 1.00 97.19 81 GLU A CA 1
ATOM 643 C C . GLU A 1 81 ? 1.477 -9.902 1.095 1.00 97.19 81 GLU A C 1
ATOM 645 O O . GLU A 1 81 ? 0.346 -10.088 1.546 1.00 97.19 81 GLU A O 1
ATOM 650 N N . VAL A 1 82 ? 2.270 -8.935 1.559 1.00 97.81 82 VAL A N 1
ATOM 651 C CA . VAL A 1 82 ? 1.887 -8.054 2.671 1.00 97.81 82 VAL A CA 1
ATOM 652 C C . VAL A 1 82 ? 0.652 -7.220 2.309 1.00 97.81 82 VAL A C 1
ATOM 654 O O . VAL A 1 82 ? -0.267 -7.082 3.116 1.00 97.81 82 VAL A O 1
ATOM 657 N N . LEU A 1 83 ? 0.566 -6.713 1.073 1.00 96.88 83 LEU A N 1
ATOM 658 C CA . LEU A 1 83 ? -0.622 -5.999 0.596 1.00 96.88 83 LEU A CA 1
ATOM 659 C C . LEU A 1 83 ? -1.874 -6.880 0.549 1.00 96.88 83 LEU A C 1
ATOM 661 O O . LEU A 1 83 ? -2.968 -6.375 0.809 1.00 96.88 83 LEU A O 1
ATOM 665 N N . ALA A 1 84 ? -1.745 -8.167 0.219 1.00 96.56 84 ALA A N 1
ATOM 666 C CA . ALA A 1 84 ? -2.870 -9.097 0.268 1.00 96.56 84 ALA A CA 1
ATOM 667 C C . ALA A 1 84 ? -3.390 -9.238 1.705 1.00 96.56 84 ALA A C 1
ATOM 669 O O . ALA A 1 84 ? -4.581 -9.051 1.935 1.00 96.56 84 ALA A O 1
ATOM 670 N N . GLN A 1 85 ? -2.493 -9.414 2.679 1.00 97.75 85 GLN A N 1
ATOM 671 C CA . GLN A 1 85 ? -2.861 -9.482 4.098 1.00 97.75 85 GLN A CA 1
ATOM 672 C C . GLN A 1 85 ? -3.534 -8.191 4.591 1.00 97.75 85 GLN A C 1
ATOM 674 O O . GLN A 1 85 ? -4.537 -8.245 5.303 1.00 97.75 85 GLN A O 1
ATOM 679 N N . ILE A 1 86 ? -3.020 -7.023 4.187 1.00 97.62 86 ILE A 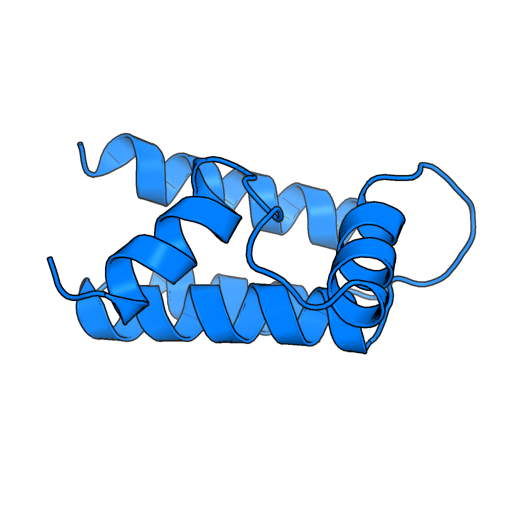N 1
ATOM 680 C CA . ILE A 1 86 ? -3.659 -5.729 4.475 1.00 97.62 86 ILE A CA 1
ATOM 681 C C . ILE A 1 86 ? -5.068 -5.688 3.870 1.00 97.62 86 ILE A C 1
ATOM 683 O O . ILE A 1 86 ? -6.015 -5.301 4.550 1.00 97.62 86 ILE A O 1
ATOM 687 N N . THR A 1 87 ? -5.219 -6.101 2.609 1.00 96.06 87 THR A N 1
ATOM 688 C CA . THR A 1 87 ? -6.516 -6.107 1.914 1.00 96.06 87 THR A CA 1
ATOM 689 C C . THR A 1 87 ? -7.526 -6.988 2.651 1.00 96.06 87 THR A C 1
ATOM 691 O O . THR A 1 87 ? -8.647 -6.542 2.891 1.00 96.06 87 THR A O 1
ATOM 694 N N . ASP A 1 88 ? -7.122 -8.189 3.068 1.00 95.50 88 ASP A N 1
ATOM 695 C CA . ASP A 1 88 ? -7.980 -9.140 3.781 1.00 95.50 88 ASP A CA 1
ATOM 696 C C . ASP A 1 88 ? -8.478 -8.568 5.117 1.00 95.50 88 ASP A C 1
ATOM 698 O O . ASP A 1 88 ? -9.669 -8.652 5.428 1.00 95.50 88 ASP A O 1
ATOM 702 N N . ILE A 1 89 ? -7.594 -7.914 5.883 1.00 95.06 89 ILE A N 1
ATOM 703 C CA . ILE A 1 89 ? -7.972 -7.223 7.127 1.00 95.06 89 ILE A CA 1
ATOM 704 C C . ILE A 1 89 ? -9.017 -6.139 6.838 1.00 95.06 89 ILE A C 1
ATOM 706 O O . ILE A 1 89 ? -10.033 -6.057 7.527 1.00 95.06 89 ILE A O 1
ATOM 710 N N . LEU A 1 90 ? -8.788 -5.317 5.811 1.00 94.38 90 LEU A N 1
ATOM 711 C CA . LEU A 1 90 ? -9.670 -4.198 5.468 1.00 94.38 90 LEU A CA 1
ATOM 712 C C . LEU A 1 90 ? -11.017 -4.647 4.881 1.00 94.38 90 LEU A C 1
ATOM 714 O O . LEU A 1 90 ? -11.998 -3.911 4.989 1.00 94.38 90 LEU A O 1
ATOM 718 N N . GLN A 1 91 ? -11.084 -5.829 4.265 1.00 90.94 91 GLN A N 1
ATOM 719 C CA . GLN A 1 91 ? -12.330 -6.427 3.776 1.00 90.94 91 GLN A CA 1
ATOM 720 C C . GLN A 1 91 ? -13.125 -7.116 4.891 1.00 90.94 91 GLN A C 1
ATOM 722 O O . GLN A 1 91 ? -14.352 -7.069 4.873 1.00 90.94 91 GLN A O 1
ATOM 727 N N . GLY A 1 92 ? -12.451 -7.707 5.882 1.00 81.12 92 GLY A N 1
ATOM 728 C CA . GLY A 1 92 ? -13.093 -8.337 7.042 1.00 81.12 92 GLY A CA 1
ATOM 729 C C . GLY A 1 92 ? -13.716 -7.361 8.049 1.00 81.12 92 GLY A C 1
ATOM 730 O O . GLY A 1 92 ? -14.391 -7.800 8.975 1.00 81.12 92 GLY A O 1
ATOM 731 N N . GLN A 1 93 ? -13.495 -6.055 7.883 1.00 65.12 93 GLN A N 1
ATOM 732 C CA . GLN A 1 93 ? -14.010 -4.978 8.743 1.00 65.12 93 GLN A CA 1
ATOM 733 C C . GLN A 1 93 ? -15.315 -4.335 8.211 1.00 65.12 93 GLN A C 1
ATOM 735 O O . GLN A 1 93 ? -15.704 -3.268 8.690 1.00 65.12 93 GLN A O 1
ATOM 740 N N . ALA A 1 94 ? -15.954 -4.937 7.197 1.00 50.81 94 ALA A N 1
ATOM 741 C CA . ALA A 1 94 ? -17.192 -4.454 6.571 1.00 50.81 94 ALA A CA 1
ATOM 742 C C . ALA A 1 94 ? -18.464 -4.791 7.368 1.00 50.81 94 ALA A C 1
ATOM 744 O O . ALA A 1 94 ? -18.545 -5.908 7.927 1.00 50.81 94 ALA A O 1
#

Foldseek 3Di:
DDPLLVVLCCCQQVVNCVPPDPVLSVLLVVLVDPDPDWRRQSNLLVNLVSLCVNCVVVVPVLSNVLSVQSNVDGHSVSNVVSSVVSNVVVVVVD

pLDDT: mean 94.75, std 6.58, range [50.81, 98.31]

Secondary structure (DSSP, 8-state):
--HHHHHHHHHHTS---TTS-HHHHHHHHHTTS-SSSPPPHHHHHHHHHHHHHHHHHHT-HHHHHHHHHHHH--SHHHHHHHHHHHHHHHHTT-

Radius of gyration: 12.29 Å; chains: 1; bounding box: 31×23×29 Å